Protein AF-A0A1L3ZLJ5-F1 (afdb_monomer)

pLDDT: mean 77.09, std 16.92, range [41.12, 93.94]

Mean predicted aligned error: 11.61 Å

InterPro domains:
  IPR000792 Transcription regulator LuxR, C-terminal [PF00196] (18-72)
  IPR000792 Transcription regulator LuxR, C-terminal [PR00038] (19-33)
  IPR000792 Transcription regulator LuxR, C-terminal [PR00038] (33-49)
  IPR000792 Transcription regulator LuxR, C-terminal [PR00038] (49-61)
  IPR000792 Transcription regulator LuxR, C-terminal [PS50043] (12-77)
  IPR000792 Transcription regulator LuxR, C-terminal [SM00421] (16-73)
  IPR000792 Transcription regulator LuxR, C-terminal [cd06170] (19-75)
  IPR016032 Signal transduction response regulator, C-terminal effector [SSF46894] (9-79)
  IPR036388 Winged helix-like DNA-binding domain superfamily [G3DSA:1.10.10.10] (15-79)

Nearest PDB structures (foldseek):
  1fse-assembly2_C  TM=9.816E-01  e=1.497E-04  Bacillus subtilis
  6jqs-assembly1_A  TM=9.651E-01  e=2.989E-04  Paenisporosarcina sp. TG-14
  1fse-assembly1_A  TM=9.833E-01  e=5.020E-04  Bacillus subtilis
  3qp6-assembly1_A-2  TM=8.685E-01  e=1.002E-03  Chromobacterium violaceum
  7dwm-assembly1_B  TM=8.745E-01  e=3.993E-03  Hapunavirus VP882

Foldseek 3Di:
DPPDPPPDPPVPQPVPGLADPLLLQLLQVVLVVDDLVRSCVVVVHDSVVSVVSLVVLCVSLVHPDSVRSSVSCCVVVVHDDDCVSVVVVVVVVVPPVVVDPDDD

Structure (mmCIF, N/CA/C/O backbone):
data_AF-A0A1L3ZLJ5-F1
#
_entry.id   AF-A0A1L3ZLJ5-F1
#
loop_
_atom_site.group_PDB
_atom_site.id
_atom_site.type_symbol
_atom_site.label_atom_id
_atom_site.label_alt_id
_atom_site.label_comp_id
_atom_site.label_asym_id
_atom_site.label_entity_id
_atom_site.label_seq_id
_atom_site.pdbx_PDB_ins_code
_atom_site.Cartn_x
_atom_site.Cartn_y
_atom_site.Cartn_z
_atom_site.occupancy
_atom_site.B_iso_or_equiv
_atom_site.auth_seq_id
_atom_site.auth_comp_id
_atom_site.auth_asym_id
_atom_site.auth_atom_id
_atom_site.pdbx_PDB_model_num
ATOM 1 N N . MET A 1 1 ? 19.968 15.725 -12.265 1.00 41.12 1 MET A N 1
ATOM 2 C CA . MET A 1 1 ? 18.785 16.589 -12.469 1.00 41.12 1 MET A CA 1
ATOM 3 C C . MET A 1 1 ? 17.714 16.133 -11.490 1.00 41.12 1 MET A C 1
ATOM 5 O O . MET A 1 1 ? 16.733 15.518 -11.890 1.00 41.12 1 MET A O 1
ATOM 9 N N . ASP A 1 2 ? 17.942 16.356 -10.198 1.00 45.66 2 ASP A N 1
ATOM 10 C CA . ASP A 1 2 ? 16.964 16.040 -9.157 1.00 45.66 2 ASP A CA 1
ATOM 11 C C . ASP A 1 2 ? 15.963 17.195 -9.109 1.00 45.66 2 ASP A C 1
ATOM 13 O O . ASP A 1 2 ? 16.237 18.261 -8.563 1.00 45.66 2 ASP A O 1
ATOM 17 N N . GLY A 1 3 ? 14.851 17.019 -9.828 1.00 45.16 3 GLY A N 1
ATOM 18 C CA . GLY A 1 3 ? 13.762 17.990 -9.903 1.00 45.16 3 GLY A CA 1
ATOM 19 C C . GLY A 1 3 ? 13.122 18.257 -8.534 1.00 45.16 3 GLY A C 1
ATOM 20 O O . GLY A 1 3 ? 13.356 17.509 -7.582 1.00 45.16 3 GLY A O 1
ATOM 21 N N . PRO A 1 4 ? 12.308 19.321 -8.421 1.00 44.81 4 PRO A N 1
ATOM 22 C CA . PRO A 1 4 ? 11.790 19.801 -7.146 1.00 44.81 4 PRO A CA 1
ATOM 23 C C . PRO A 1 4 ? 11.054 18.673 -6.418 1.00 44.81 4 PRO A C 1
ATOM 25 O O . PRO A 1 4 ? 10.129 18.067 -6.961 1.00 44.81 4 PRO A O 1
ATOM 28 N N . GLN A 1 5 ? 11.473 18.385 -5.184 1.00 56.53 5 GLN A N 1
ATOM 29 C CA . GLN A 1 5 ? 10.741 17.525 -4.259 1.00 56.53 5 GLN A CA 1
ATOM 30 C C . GLN A 1 5 ? 9.426 18.237 -3.927 1.00 56.53 5 GLN A C 1
ATOM 32 O O . GLN A 1 5 ? 9.342 19.004 -2.972 1.00 56.53 5 GLN A O 1
ATOM 37 N N . PHE A 1 6 ? 8.410 18.050 -4.773 1.00 47.56 6 PHE A N 1
ATOM 38 C CA . PHE A 1 6 ? 7.076 18.576 -4.526 1.00 47.56 6 PHE A CA 1
ATOM 39 C C . PHE A 1 6 ? 6.634 18.101 -3.143 1.00 47.56 6 PHE A C 1
ATOM 41 O O . PHE A 1 6 ? 6.723 16.890 -2.903 1.00 47.56 6 PHE A O 1
ATOM 48 N N . PRO A 1 7 ? 6.155 18.999 -2.261 1.00 49.72 7 PRO A N 1
ATOM 49 C CA . PRO A 1 7 ? 5.608 18.623 -0.969 1.00 49.72 7 PRO A CA 1
ATOM 50 C C . PRO A 1 7 ? 4.385 17.750 -1.238 1.00 49.72 7 PRO A C 1
ATOM 52 O O . PRO A 1 7 ? 3.272 18.218 -1.469 1.00 49.72 7 PRO A O 1
ATOM 55 N N . HIS A 1 8 ? 4.632 16.447 -1.31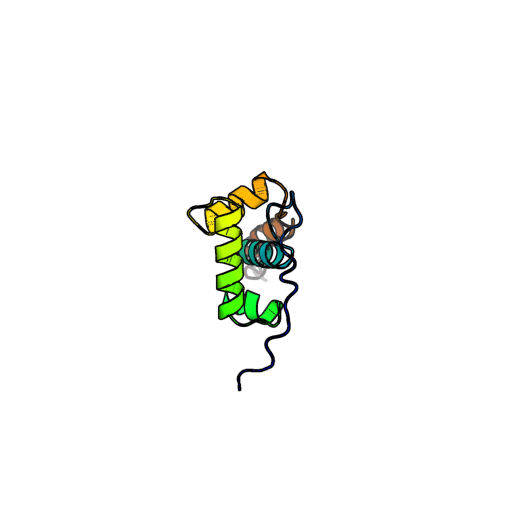8 1.00 57.59 8 HIS A N 1
ATOM 56 C CA . HIS A 1 8 ? 3.595 15.447 -1.353 1.00 57.59 8 HIS A CA 1
ATOM 57 C C . HIS A 1 8 ? 2.830 15.612 -0.070 1.00 57.59 8 HIS A C 1
ATOM 59 O O . HIS A 1 8 ? 3.442 15.832 0.965 1.00 57.59 8 HIS A O 1
ATOM 65 N N . ASP A 1 9 ? 1.509 15.569 -0.173 1.00 55.56 9 ASP A N 1
ATOM 66 C CA . ASP A 1 9 ? 0.578 15.723 0.934 1.00 55.56 9 ASP A CA 1
ATOM 67 C C . ASP A 1 9 ? 0.868 14.664 2.018 1.00 55.56 9 ASP A C 1
ATOM 69 O O . ASP A 1 9 ? 0.235 13.613 2.089 1.00 55.56 9 ASP A O 1
ATOM 73 N N . GLU A 1 10 ? 1.903 14.922 2.818 1.00 60.09 10 GLU A N 1
ATOM 74 C CA . GLU A 1 10 ? 2.380 14.161 3.966 1.00 60.09 10 GLU A CA 1
ATOM 75 C C . GLU A 1 10 ? 1.512 14.462 5.174 1.00 60.09 10 GLU A C 1
ATOM 77 O O . GLU A 1 10 ? 1.901 14.093 6.281 1.00 60.09 10 GLU A O 1
ATOM 82 N N . ARG A 1 11 ? 0.350 15.113 4.973 1.00 61.50 11 ARG A N 1
ATOM 83 C CA . ARG A 1 11 ? -0.661 15.267 6.007 1.00 61.50 11 ARG A CA 1
ATOM 84 C C . ARG A 1 11 ? -0.756 13.926 6.721 1.00 61.50 11 ARG A C 1
ATOM 86 O O . ARG A 1 11 ? -1.143 12.931 6.085 1.00 61.50 11 ARG A O 1
ATOM 93 N N . PRO A 1 12 ? -0.292 13.875 7.985 1.00 60.72 12 PRO A N 1
ATOM 94 C CA . PRO A 1 12 ? -0.347 12.658 8.755 1.00 60.72 12 PRO A CA 1
ATOM 95 C C . PRO A 1 12 ? -1.782 12.171 8.678 1.00 60.72 12 PRO A C 1
ATOM 97 O O . PRO A 1 12 ? -2.705 12.988 8.621 1.00 60.72 12 PRO A O 1
ATOM 100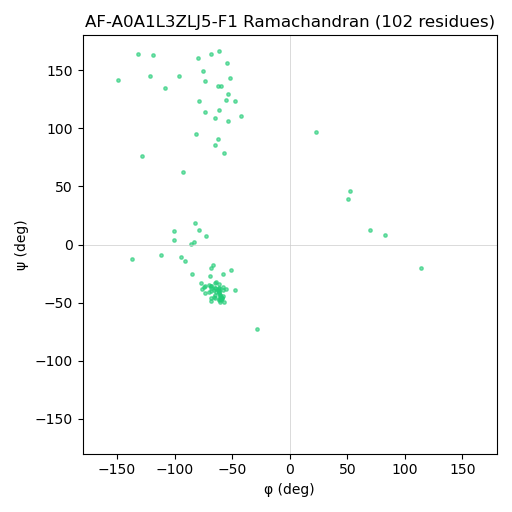 N N . ALA A 1 13 ? -1.965 10.855 8.609 1.00 63.72 13 ALA A N 1
ATOM 101 C CA . ALA A 1 13 ? -3.299 10.303 8.774 1.00 63.72 13 ALA A CA 1
ATOM 102 C C . ALA A 1 13 ? -3.910 10.979 10.014 1.00 63.72 13 ALA A C 1
ATOM 104 O O . ALA A 1 13 ? -3.237 11.015 11.049 1.00 63.72 13 ALA A O 1
ATOM 105 N N . ALA A 1 14 ? -5.075 11.617 9.859 1.00 59.81 14 ALA A N 1
ATOM 106 C CA . ALA A 1 14 ? -5.711 12.350 10.953 1.00 59.81 14 ALA A CA 1
ATOM 107 C C . ALA A 1 14 ? -5.883 11.414 12.157 1.00 59.81 14 ALA A C 1
ATOM 109 O O . ALA A 1 14 ? -5.929 10.200 11.958 1.00 59.81 14 ALA A O 1
ATOM 110 N N . ASP A 1 15 ? -5.974 11.934 13.381 1.00 48.88 15 ASP A N 1
ATOM 111 C CA . ASP A 1 15 ? -6.138 11.091 14.572 1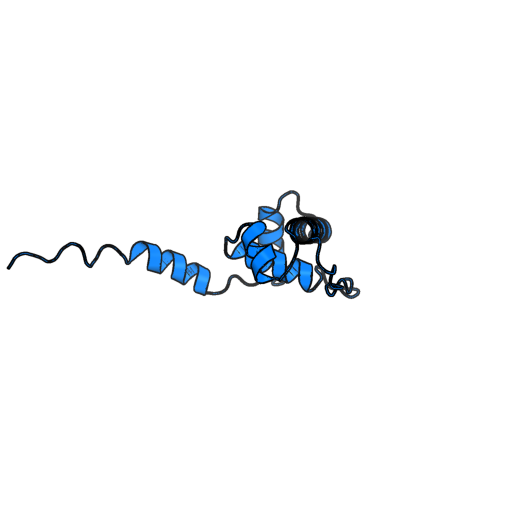.00 48.88 15 ASP A CA 1
ATOM 112 C C . ASP A 1 15 ? -7.346 10.149 14.392 1.00 48.88 15 ASP A C 1
ATOM 114 O O . ASP A 1 15 ? -8.498 10.579 14.364 1.00 48.88 15 ASP A O 1
ATOM 118 N N . GLY A 1 16 ? -7.062 8.859 14.166 1.00 58.22 16 GLY A N 1
ATOM 119 C CA . GLY A 1 16 ? -8.043 7.817 13.828 1.00 58.22 16 GLY A CA 1
ATOM 120 C C . GLY A 1 16 ? -7.926 7.197 12.422 1.00 58.22 16 GLY A C 1
ATOM 121 O O . GLY A 1 16 ? -8.388 6.074 12.217 1.00 58.22 16 GLY A O 1
ATOM 122 N N . GLU A 1 17 ? -7.272 7.841 11.451 1.00 65.25 17 GLU A N 1
ATOM 123 C CA . GLU A 1 17 ? -6.969 7.223 10.155 1.00 65.25 17 GLU A CA 1
ATOM 124 C C . GLU A 1 17 ? -5.760 6.277 10.270 1.00 65.25 17 GLU A C 1
ATOM 126 O O . GLU A 1 17 ? -4.648 6.667 10.620 1.00 65.25 17 GLU A O 1
ATOM 131 N N . GLN A 1 18 ? -5.947 5.013 9.884 1.00 79.19 18 GLN A N 1
ATOM 132 C CA . GLN A 1 18 ? -4.867 4.017 9.884 1.00 79.19 18 GLN A CA 1
ATOM 133 C C . GLN A 1 18 ? -3.782 4.301 8.824 1.00 79.19 18 GLN A C 1
ATOM 135 O O . GLN A 1 18 ? -2.674 3.791 8.942 1.00 79.19 18 GLN A O 1
ATOM 140 N N . LEU A 1 19 ? -4.070 5.095 7.782 1.00 85.12 19 LEU A N 1
ATOM 141 C CA . LEU A 1 19 ? -3.149 5.412 6.680 1.00 85.12 19 LEU A CA 1
ATOM 142 C C . LEU A 1 19 ? -3.396 6.810 6.112 1.00 85.12 19 LEU A C 1
ATOM 144 O O . LEU A 1 19 ? -4.552 7.184 5.894 1.00 85.12 19 LEU A O 1
ATOM 148 N N . SER A 1 20 ? -2.321 7.516 5.750 1.00 88.62 20 SER A N 1
ATOM 149 C CA . SER A 1 20 ? -2.396 8.779 5.010 1.00 88.62 20 SER A CA 1
ATOM 150 C C . SER A 1 20 ? -2.897 8.564 3.580 1.00 88.62 20 SER A C 1
ATOM 152 O O . SER A 1 20 ? -2.865 7.456 3.031 1.00 88.62 20 SER A O 1
ATOM 154 N N . ARG A 1 21 ? -3.324 9.647 2.919 1.00 86.75 21 ARG A N 1
ATOM 155 C CA . ARG A 1 21 ? -3.789 9.593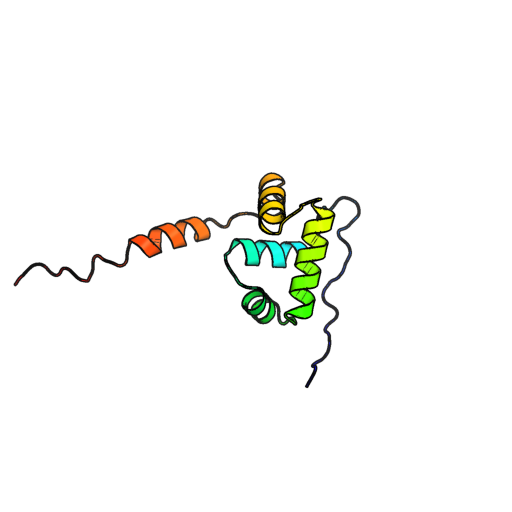 1.522 1.00 86.75 21 ARG A CA 1
ATOM 156 C C . ARG A 1 21 ? -2.724 9.039 0.570 1.00 86.75 21 ARG A C 1
ATOM 158 O O . ARG A 1 21 ? -3.062 8.272 -0.331 1.00 86.75 21 ARG A O 1
ATOM 165 N N . GLN A 1 22 ? -1.455 9.404 0.765 1.00 89.56 22 GLN A N 1
ATOM 166 C CA . GLN A 1 22 ? -0.352 8.945 -0.088 1.00 89.56 22 GLN A CA 1
ATOM 167 C C . GLN A 1 22 ? 0.009 7.484 0.173 1.00 89.56 22 GLN A C 1
ATOM 169 O O . GLN A 1 22 ? 0.191 6.711 -0.767 1.00 89.56 22 GLN A O 1
ATOM 174 N N . GLU A 1 23 ? 0.038 7.079 1.442 1.00 91.56 23 GLU A N 1
ATOM 175 C CA . GLU A 1 23 ? 0.255 5.688 1.845 1.00 91.56 23 GLU A CA 1
ATOM 176 C C . GLU A 1 23 ? -0.823 4.769 1.251 1.00 91.56 23 GLU A C 1
ATOM 178 O O . GLU A 1 23 ? -0.509 3.744 0.642 1.00 91.56 23 GLU A O 1
ATOM 183 N N . ARG A 1 24 ? -2.091 5.188 1.344 1.00 91.38 24 ARG A N 1
ATOM 184 C CA . ARG A 1 24 ? -3.249 4.493 0.772 1.00 91.38 24 ARG A CA 1
ATOM 185 C C . ARG A 1 24 ? -3.158 4.373 -0.748 1.00 91.38 24 ARG A C 1
ATOM 187 O O . ARG A 1 24 ? -3.330 3.278 -1.277 1.00 91.38 24 ARG A O 1
ATOM 194 N N . LYS A 1 25 ? -2.833 5.465 -1.452 1.00 91.00 25 LYS A N 1
ATOM 195 C CA . LYS A 1 25 ? -2.633 5.453 -2.913 1.00 91.00 25 LYS A CA 1
ATOM 196 C C . LYS A 1 25 ? -1.520 4.494 -3.328 1.00 91.00 25 LYS A C 1
ATOM 198 O O . LYS A 1 25 ? -1.714 3.715 -4.258 1.00 91.00 25 LYS A O 1
ATOM 203 N N . CYS A 1 26 ? -0.378 4.520 -2.639 1.00 93.25 26 CYS A N 1
ATOM 204 C CA . CYS A 1 26 ? 0.735 3.618 -2.932 1.00 93.25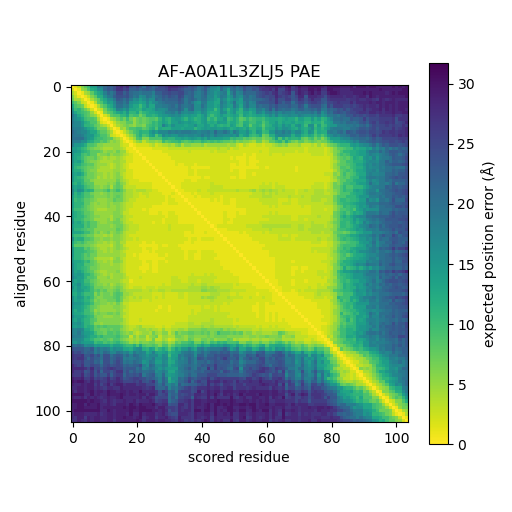 26 CYS A CA 1
ATOM 205 C C . CYS A 1 26 ? 0.328 2.150 -2.740 1.00 93.25 26 CYS A C 1
ATOM 207 O O . CYS A 1 26 ? 0.569 1.334 -3.626 1.00 93.25 26 CYS A O 1
ATOM 209 N N . LEU A 1 27 ? -0.341 1.821 -1.628 1.00 92.19 27 LEU A N 1
ATOM 210 C CA . LEU A 1 27 ? -0.851 0.470 -1.365 1.00 92.19 27 LEU A CA 1
ATOM 211 C C . LEU A 1 27 ? -1.885 0.013 -2.399 1.00 92.19 27 LEU A C 1
ATOM 213 O O . LEU A 1 27 ? -1.856 -1.140 -2.815 1.00 92.19 27 LEU A O 1
ATOM 217 N N . GLN A 1 28 ? -2.774 0.903 -2.840 1.00 91.56 28 GLN A N 1
ATOM 218 C CA . GLN A 1 28 ? -3.790 0.577 -3.838 1.00 91.56 28 GLN A CA 1
ATOM 219 C C . GLN A 1 28 ? -3.180 0.303 -5.218 1.00 91.56 28 GLN A C 1
ATOM 221 O O . GLN A 1 28 ? -3.589 -0.628 -5.905 1.00 91.56 28 GLN A O 1
ATOM 226 N N . LEU A 1 29 ? -2.173 1.077 -5.629 1.00 91.31 29 LEU A N 1
ATOM 227 C CA . LEU A 1 29 ? -1.455 0.807 -6.875 1.00 91.31 29 LEU A CA 1
ATOM 228 C C . LEU A 1 29 ? -0.623 -0.477 -6.783 1.00 91.31 29 LEU A C 1
ATOM 230 O O . LEU A 1 29 ? -0.564 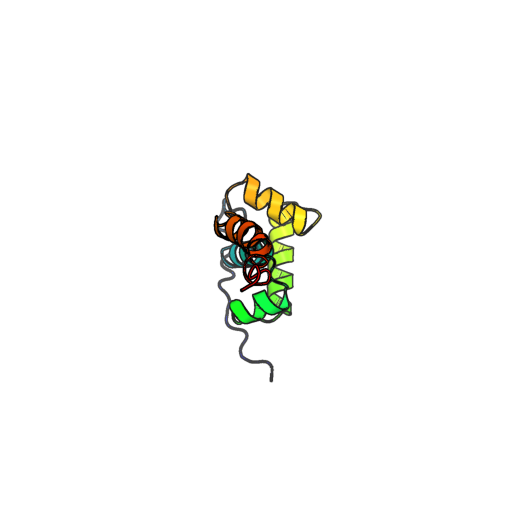-1.228 -7.752 1.00 91.31 29 LEU A O 1
ATOM 234 N N . TYR A 1 30 ? -0.043 -0.758 -5.617 1.00 92.25 30 TYR A N 1
ATOM 235 C CA . TYR A 1 30 ? 0.664 -2.011 -5.367 1.00 92.25 30 TYR A CA 1
ATOM 236 C C . TYR A 1 30 ? -0.278 -3.226 -5.425 1.00 92.25 30 TYR A C 1
ATOM 238 O O . TYR A 1 30 ? 0.062 -4.233 -6.039 1.00 92.25 30 TYR A O 1
ATOM 246 N N . LEU A 1 31 ? -1.494 -3.114 -4.872 1.00 89.88 31 LEU A N 1
ATOM 247 C CA . LEU A 1 31 ? -2.554 -4.122 -5.015 1.00 89.88 31 LEU A CA 1
ATOM 248 C C . LEU A 1 31 ? -2.911 -4.382 -6.488 1.00 89.88 31 LEU A C 1
ATOM 250 O O . LEU A 1 31 ? -3.151 -5.523 -6.862 1.00 89.88 31 LEU A O 1
ATOM 254 N N . ASN A 1 32 ? -2.889 -3.348 -7.331 1.00 87.56 32 ASN A N 1
ATOM 255 C CA . ASN A 1 32 ? -3.123 -3.480 -8.773 1.00 87.56 32 ASN A CA 1
ATOM 256 C C . ASN A 1 32 ? -1.948 -4.134 -9.533 1.00 87.56 32 ASN A C 1
ATOM 258 O O . ASN A 1 32 ? -1.956 -4.151 -10.761 1.00 87.56 32 ASN A O 1
ATOM 262 N N . GLY A 1 33 ? -0.925 -4.636 -8.834 1.00 88.75 33 GLY A N 1
ATOM 263 C CA . GLY A 1 33 ? 0.216 -5.332 -9.430 1.00 88.75 33 GLY A CA 1
ATOM 264 C C . GLY A 1 33 ? 1.317 -4.415 -9.970 1.00 88.75 33 GLY A C 1
ATOM 265 O O . GLY A 1 33 ? 2.252 -4.902 -10.604 1.00 88.75 33 GLY A O 1
ATOM 266 N N . LEU A 1 34 ? 1.247 -3.100 -9.727 1.00 92.00 34 LEU A N 1
ATOM 267 C CA . LEU A 1 34 ? 2.286 -2.175 -10.182 1.00 92.00 34 LEU A CA 1
ATOM 268 C C . LEU A 1 34 ? 3.558 -2.319 -9.338 1.00 92.00 34 LEU A C 1
ATOM 270 O O . LEU A 1 34 ? 3.510 -2.427 -8.110 1.00 92.00 34 LEU A O 1
ATOM 274 N N . LYS A 1 35 ? 4.717 -2.241 -10.000 1.00 92.50 35 LYS A N 1
ATOM 275 C CA . LYS A 1 35 ? 6.024 -2.209 -9.330 1.00 92.50 35 LYS A CA 1
ATOM 276 C C . LYS A 1 35 ? 6.322 -0.803 -8.810 1.00 92.50 35 LYS A C 1
ATOM 278 O O . LYS A 1 35 ? 5.792 0.181 -9.323 1.00 92.50 35 LYS A O 1
ATOM 283 N N . ASP A 1 36 ? 7.244 -0.688 -7.849 1.00 92.75 36 ASP A N 1
ATOM 284 C CA . ASP A 1 36 ? 7.655 0.593 -7.244 1.00 92.75 36 ASP A CA 1
ATOM 285 C C . ASP A 1 36 ? 7.950 1.685 -8.300 1.00 92.75 36 ASP A C 1
ATOM 287 O O . ASP A 1 36 ? 7.569 2.840 -8.123 1.00 92.75 36 ASP A O 1
ATOM 291 N N . ALA A 1 37 ? 8.587 1.317 -9.420 1.00 92.31 37 ALA A N 1
ATOM 292 C CA . ALA A 1 37 ? 8.908 2.230 -10.518 1.00 92.31 37 ALA A CA 1
ATOM 293 C C . ALA A 1 37 ? 7.674 2.730 -11.285 1.00 92.31 37 ALA A C 1
ATOM 295 O O . ALA A 1 37 ? 7.646 3.878 -11.720 1.00 92.31 37 ALA A O 1
ATOM 296 N N . ASP A 1 38 ? 6.654 1.892 -11.457 1.00 93.94 38 ASP A N 1
ATOM 297 C CA . ASP A 1 38 ? 5.423 2.254 -12.166 1.00 93.94 38 ASP A CA 1
ATOM 298 C C . ASP A 1 38 ? 4.540 3.137 -11.283 1.00 93.94 38 ASP A C 1
ATOM 300 O O . ASP A 1 38 ? 3.973 4.123 -11.750 1.00 93.94 38 ASP A O 1
ATOM 304 N N . ILE A 1 39 ? 4.500 2.832 -9.982 1.00 92.19 39 ILE A N 1
ATOM 305 C CA . ILE A 1 39 ? 3.859 3.666 -8.959 1.00 92.19 39 ILE A CA 1
ATOM 306 C C . ILE A 1 39 ? 4.516 5.049 -8.923 1.00 92.19 39 ILE A C 1
ATOM 308 O O . ILE A 1 39 ? 3.814 6.057 -8.945 1.00 92.19 39 ILE A O 1
ATOM 312 N N . ALA A 1 40 ? 5.852 5.095 -8.919 1.00 90.50 40 ALA A N 1
ATOM 313 C CA . ALA A 1 40 ? 6.625 6.333 -8.930 1.00 90.50 40 ALA A CA 1
ATOM 314 C C . ALA A 1 40 ? 6.270 7.205 -10.140 1.00 90.50 40 ALA A C 1
ATOM 316 O O . ALA A 1 40 ? 5.898 8.363 -9.970 1.00 90.50 40 ALA A O 1
ATOM 317 N N . ARG A 1 41 ? 6.265 6.628 -11.350 1.00 92.00 41 ARG A N 1
ATOM 318 C CA . ARG A 1 41 ? 5.848 7.351 -12.563 1.00 92.00 41 ARG A CA 1
ATOM 319 C C . ARG A 1 41 ? 4.399 7.832 -12.482 1.00 92.00 41 ARG A C 1
ATOM 321 O O . ARG A 1 41 ? 4.122 8.974 -12.821 1.00 92.00 41 ARG A O 1
ATOM 328 N N . LYS A 1 42 ? 3.479 6.991 -12.001 1.00 90.62 42 LYS A N 1
ATOM 329 C CA . LYS A 1 42 ? 2.041 7.307 -11.945 1.00 90.62 42 LYS A CA 1
ATOM 330 C C . LYS A 1 42 ? 1.688 8.391 -10.927 1.00 90.62 42 LYS A C 1
ATOM 332 O O . LYS A 1 42 ? 0.675 9.065 -11.092 1.00 90.62 42 LYS A O 1
ATOM 337 N N . LEU A 1 43 ? 2.488 8.531 -9.874 1.00 88.12 43 LEU A N 1
ATOM 338 C CA . LEU A 1 43 ? 2.313 9.546 -8.835 1.00 88.12 43 LEU A CA 1
ATOM 339 C C . LEU A 1 43 ? 3.248 10.752 -9.009 1.00 88.12 43 LEU A C 1
ATOM 341 O O . LEU A 1 43 ? 3.234 11.632 -8.157 1.00 88.12 43 LEU A O 1
ATOM 345 N N . SER A 1 44 ? 4.047 10.804 -10.082 1.00 89.56 44 SER A N 1
ATOM 346 C CA . SER A 1 44 ? 5.087 11.824 -10.281 1.00 89.56 44 SER A CA 1
ATOM 347 C C . SER A 1 44 ? 6.040 11.936 -9.079 1.00 89.56 44 SER A C 1
ATOM 349 O O . SER A 1 44 ? 6.355 13.024 -8.599 1.00 89.56 44 SER A O 1
ATOM 351 N N . LEU A 1 45 ? 6.484 10.778 -8.586 1.00 88.12 45 LEU A N 1
ATOM 352 C CA . LEU A 1 45 ? 7.345 10.596 -7.421 1.00 88.12 45 LEU A CA 1
ATOM 353 C C . LEU A 1 45 ? 8.672 9.934 -7.771 1.00 88.12 45 LEU A C 1
ATOM 355 O O . LEU A 1 45 ? 8.804 9.251 -8.783 1.00 88.12 45 LEU A O 1
ATOM 359 N N . SER A 1 46 ? 9.637 10.040 -6.856 1.00 90.62 46 SER A N 1
ATOM 360 C CA . SER A 1 46 ? 10.811 9.169 -6.879 1.00 90.62 46 SER A CA 1
ATOM 361 C C . SER A 1 46 ? 10.461 7.758 -6.376 1.00 90.62 46 SER A C 1
ATOM 363 O O . SER A 1 46 ? 9.624 7.587 -5.484 1.00 90.62 46 SER A O 1
ATOM 365 N N . ILE A 1 47 ? 11.155 6.734 -6.889 1.00 93.19 47 ILE A N 1
ATOM 366 C CA . ILE A 1 47 ? 11.083 5.349 -6.369 1.00 93.19 47 ILE A CA 1
ATOM 367 C C . ILE A 1 47 ? 11.418 5.328 -4.868 1.00 93.19 47 ILE A C 1
ATOM 369 O O . ILE A 1 47 ? 10.767 4.630 -4.088 1.00 93.19 47 ILE A O 1
ATOM 373 N N . HIS A 1 48 ? 12.397 6.164 -4.499 1.00 91.69 48 HIS A N 1
ATOM 374 C CA . HIS A 1 48 ? 12.688 6.676 -3.161 1.00 91.69 48 HIS A CA 1
ATOM 375 C C . HIS A 1 48 ? 11.448 6.772 -2.265 1.00 91.69 48 HIS A C 1
ATOM 377 O O . HIS A 1 48 ? 11.189 5.998 -1.338 1.00 91.69 48 HIS A O 1
ATOM 383 N N . THR A 1 49 ? 10.659 7.773 -2.625 1.00 90.69 49 THR A N 1
ATOM 384 C CA . THR A 1 49 ? 9.497 8.252 -1.894 1.00 90.69 49 THR A CA 1
ATOM 385 C C . THR A 1 49 ? 8.386 7.206 -1.844 1.00 90.69 49 THR A C 1
ATOM 387 O O . THR A 1 49 ? 7.793 7.017 -0.784 1.00 90.69 49 THR A O 1
ATOM 390 N N . VAL A 1 50 ? 8.123 6.450 -2.922 1.00 93.25 50 VAL A N 1
ATOM 391 C CA . VAL A 1 50 ? 7.070 5.412 -2.853 1.00 93.25 50 VAL A CA 1
ATOM 392 C C . VAL A 1 50 ? 7.468 4.256 -1.939 1.00 93.25 50 VAL A C 1
ATOM 394 O O . VAL A 1 50 ? 6.630 3.772 -1.180 1.00 93.25 50 VAL A O 1
ATOM 397 N N . ARG A 1 51 ? 8.743 3.841 -1.931 1.00 93.75 51 ARG A N 1
ATOM 398 C CA . ARG A 1 51 ? 9.230 2.821 -0.983 1.00 93.75 51 ARG A CA 1
ATOM 399 C C . ARG A 1 51 ? 9.073 3.283 0.460 1.00 93.75 51 ARG A C 1
ATOM 401 O O . ARG A 1 51 ? 8.659 2.494 1.313 1.00 93.75 51 ARG A O 1
ATOM 408 N N . MET A 1 52 ? 9.365 4.555 0.721 1.00 93.56 52 MET A N 1
ATOM 409 C CA . MET A 1 52 ? 9.145 5.171 2.025 1.00 93.56 52 MET A CA 1
ATOM 410 C C . MET A 1 52 ? 7.658 5.139 2.410 1.00 93.56 52 MET A C 1
ATOM 412 O O . MET A 1 52 ? 7.332 4.654 3.493 1.00 93.56 52 MET A O 1
ATOM 416 N N . HIS A 1 53 ? 6.747 5.570 1.529 1.00 92.50 53 HIS A N 1
ATOM 417 C CA . HIS A 1 53 ? 5.302 5.520 1.788 1.00 92.50 53 HIS A CA 1
ATOM 418 C C . HIS A 1 53 ? 4.798 4.096 2.044 1.00 92.50 53 HIS A C 1
ATOM 420 O O . HIS A 1 53 ? 4.085 3.876 3.018 1.00 92.50 53 HIS A O 1
ATOM 426 N N . LEU A 1 54 ? 5.207 3.108 1.242 1.00 92.75 54 LEU A N 1
ATOM 427 C CA . LEU A 1 54 ? 4.839 1.702 1.457 1.00 92.75 54 LEU A CA 1
ATOM 428 C C . LEU A 1 54 ? 5.357 1.167 2.801 1.00 92.75 54 LEU A C 1
ATOM 430 O O . LEU A 1 54 ? 4.668 0.400 3.473 1.00 92.75 54 LEU A O 1
ATOM 434 N N . THR A 1 55 ? 6.554 1.586 3.215 1.00 93.44 55 THR A N 1
ATOM 435 C CA . THR A 1 55 ? 7.137 1.197 4.507 1.00 93.44 55 THR A CA 1
ATOM 436 C C . THR A 1 55 ? 6.374 1.814 5.676 1.00 93.44 55 THR A C 1
ATOM 438 O O . THR A 1 55 ? 6.032 1.097 6.617 1.00 93.44 55 THR A O 1
ATOM 441 N N . ARG A 1 56 ? 6.051 3.113 5.607 1.00 92.00 56 ARG A N 1
ATOM 442 C CA . ARG A 1 56 ? 5.226 3.792 6.620 1.00 92.00 56 ARG A CA 1
ATOM 443 C C . ARG A 1 56 ? 3.836 3.164 6.712 1.00 92.00 56 ARG A C 1
ATOM 445 O O . ARG A 1 56 ? 3.377 2.860 7.808 1.00 92.00 56 ARG A O 1
ATOM 452 N N . ALA A 1 57 ? 3.220 2.870 5.568 1.00 91.69 57 ALA A N 1
ATOM 453 C CA . ALA A 1 57 ? 1.924 2.210 5.508 1.00 91.69 57 ALA A CA 1
ATOM 454 C C . ALA A 1 57 ? 1.943 0.829 6.179 1.00 91.69 57 ALA A C 1
ATOM 456 O O . ALA A 1 57 ? 1.088 0.512 7.002 1.00 91.69 57 ALA A O 1
ATOM 457 N N . ARG A 1 58 ? 2.969 0.022 5.878 1.00 93.62 58 ARG A N 1
ATOM 458 C CA . ARG A 1 58 ? 3.192 -1.278 6.519 1.00 93.62 58 ARG A CA 1
ATOM 459 C C . ARG A 1 58 ? 3.323 -1.143 8.038 1.00 93.62 58 ARG A C 1
ATOM 461 O O . ARG A 1 58 ? 2.729 -1.936 8.763 1.00 93.62 58 ARG A O 1
ATOM 468 N N . HIS A 1 59 ? 4.077 -0.149 8.506 1.00 91.81 59 HIS A N 1
ATOM 469 C CA . HIS A 1 59 ? 4.275 0.098 9.931 1.00 91.81 59 HIS A CA 1
ATOM 470 C C . HIS A 1 59 ? 2.970 0.494 10.634 1.00 91.81 59 HIS A C 1
ATOM 472 O O . HIS A 1 59 ? 2.639 -0.085 11.663 1.00 91.81 59 HIS A O 1
ATOM 478 N N . ARG A 1 60 ? 2.188 1.416 10.056 1.00 90.06 60 ARG A N 1
ATOM 479 C CA . ARG A 1 60 ? 0.890 1.840 10.613 1.00 90.06 60 ARG A CA 1
ATOM 480 C C . ARG A 1 60 ? -0.151 0.717 10.641 1.00 90.06 60 ARG A C 1
ATOM 482 O O . ARG A 1 60 ? -0.964 0.655 11.551 1.00 90.06 60 ARG A O 1
ATOM 489 N N . LEU A 1 61 ? -0.104 -0.198 9.674 1.00 90.50 61 LEU A N 1
ATOM 490 C CA . LEU A 1 61 ? -0.949 -1.399 9.649 1.00 90.50 61 LEU A CA 1
ATOM 491 C C . LEU A 1 61 ? -0.394 -2.550 10.504 1.00 90.50 61 LEU A C 1
ATOM 493 O O . LEU A 1 61 ? -0.957 -3.648 10.491 1.00 90.50 61 LEU A O 1
ATOM 497 N N . HIS A 1 62 ? 0.727 -2.343 11.202 1.00 91.88 62 HIS A N 1
ATOM 498 C CA . HIS A 1 62 ? 1.421 -3.370 11.982 1.00 91.88 62 HIS A CA 1
ATOM 499 C C . HIS A 1 62 ? 1.678 -4.657 11.181 1.00 91.88 62 HIS A C 1
ATOM 501 O O . HIS A 1 62 ? 1.480 -5.764 11.677 1.00 91.88 62 HIS A O 1
ATOM 507 N N . ALA A 1 63 ? 2.032 -4.536 9.902 1.00 93.50 63 ALA A N 1
ATOM 508 C CA . ALA A 1 63 ? 2.257 -5.668 9.008 1.00 93.50 63 ALA A CA 1
ATOM 509 C C . ALA A 1 63 ? 3.747 -6.033 8.922 1.00 93.50 63 ALA A C 1
ATOM 511 O O . ALA A 1 63 ? 4.618 -5.164 8.917 1.00 93.50 63 ALA A O 1
ATOM 512 N N . GLN A 1 64 ? 4.069 -7.316 8.790 1.00 91.50 64 GLN A N 1
ATOM 513 C CA . GLN A 1 64 ? 5.440 -7.804 8.621 1.00 91.50 64 GLN A CA 1
ATOM 514 C C . GLN A 1 64 ? 5.890 -7.772 7.157 1.00 91.50 64 GLN A C 1
ATOM 516 O O . GLN A 1 64 ? 7.071 -7.592 6.873 1.00 91.50 64 GLN A O 1
ATOM 521 N N . SER A 1 65 ? 4.953 -7.844 6.207 1.00 92.50 65 SER A N 1
ATOM 522 C CA . SER A 1 65 ? 5.251 -7.788 4.772 1.00 92.50 65 SER A CA 1
ATOM 523 C C . SER A 1 65 ? 4.350 -6.812 4.014 1.00 92.50 65 SER A C 1
ATOM 525 O O . SER A 1 65 ? 3.303 -6.386 4.503 1.00 92.50 65 SER A O 1
ATOM 527 N N . ARG A 1 66 ? 4.752 -6.452 2.787 1.00 88.56 66 ARG A N 1
ATOM 528 C CA . ARG A 1 66 ? 3.929 -5.624 1.885 1.00 88.56 66 ARG A CA 1
ATOM 529 C C . ARG A 1 66 ? 2.615 -6.324 1.527 1.00 88.56 66 ARG A C 1
ATOM 531 O O . ARG A 1 66 ? 1.572 -5.684 1.498 1.00 88.56 66 ARG A O 1
ATOM 538 N N . VAL A 1 67 ? 2.667 -7.640 1.317 1.00 89.75 67 VAL A N 1
ATOM 539 C CA . VAL A 1 67 ? 1.486 -8.471 1.041 1.00 89.75 67 VAL A CA 1
ATOM 540 C C . VAL A 1 67 ? 0.547 -8.489 2.247 1.00 89.75 67 VAL A C 1
ATOM 542 O O . VAL A 1 67 ? -0.655 -8.292 2.098 1.00 89.75 67 VAL A O 1
ATOM 545 N N . GLU A 1 68 ? 1.086 -8.640 3.458 1.00 90.81 68 GLU A N 1
ATOM 546 C CA . GLU A 1 68 ? 0.282 -8.583 4.680 1.00 90.81 68 GLU A CA 1
ATOM 547 C C . GLU A 1 68 ? -0.333 -7.193 4.895 1.00 90.81 68 GLU A C 1
ATOM 549 O O . GLU A 1 68 ? -1.486 -7.098 5.310 1.00 90.81 68 GLU A O 1
ATOM 554 N N . ALA A 1 69 ? 0.391 -6.117 4.567 1.00 92.12 69 ALA A N 1
ATOM 555 C CA . ALA A 1 69 ? -0.141 -4.757 4.618 1.00 92.12 69 ALA A CA 1
ATOM 556 C C . ALA A 1 69 ? -1.341 -4.594 3.672 1.00 92.12 69 ALA A C 1
ATOM 558 O O . ALA A 1 69 ? -2.380 -4.088 4.087 1.00 92.12 69 ALA A O 1
ATOM 559 N N . VAL A 1 70 ? -1.245 -5.094 2.436 1.00 91.19 70 VAL A N 1
ATOM 560 C CA . VAL A 1 70 ? -2.374 -5.119 1.491 1.00 91.19 70 VAL A CA 1
ATOM 561 C C . VAL A 1 70 ? -3.544 -5.927 2.052 1.00 91.19 70 VAL A C 1
ATOM 563 O O . VAL A 1 70 ? -4.671 -5.440 2.059 1.00 91.19 70 VAL A O 1
ATOM 566 N N . ALA A 1 71 ? -3.290 -7.127 2.579 1.00 89.06 71 ALA A N 1
ATOM 567 C CA . ALA A 1 71 ? -4.334 -7.975 3.148 1.00 89.06 71 ALA A CA 1
ATOM 568 C C . ALA A 1 71 ? -5.038 -7.314 4.346 1.00 89.06 71 ALA A C 1
ATOM 570 O O . ALA A 1 71 ? -6.261 -7.382 4.457 1.00 89.06 71 ALA A O 1
ATOM 571 N N . LYS A 1 72 ? -4.290 -6.647 5.236 1.00 90.06 72 LYS A N 1
ATOM 572 C CA . LYS A 1 72 ? -4.862 -5.885 6.357 1.00 90.06 72 LYS A CA 1
ATOM 573 C C . LYS A 1 72 ? -5.670 -4.688 5.869 1.00 90.06 72 LYS A C 1
ATOM 575 O O . LYS A 1 72 ? -6.791 -4.523 6.329 1.00 90.06 72 LYS A O 1
ATOM 580 N N . ALA A 1 73 ? -5.145 -3.920 4.915 1.00 88.94 73 ALA A N 1
ATOM 581 C CA . ALA A 1 73 ? -5.825 -2.755 4.353 1.00 88.94 73 ALA A CA 1
ATOM 582 C C . ALA A 1 73 ? -7.116 -3.116 3.595 1.00 88.94 73 ALA A C 1
ATOM 584 O O . ALA A 1 73 ? -8.067 -2.338 3.614 1.00 88.94 73 ALA A O 1
ATOM 585 N N . LEU A 1 74 ? -7.157 -4.287 2.947 1.00 88.06 74 LEU A N 1
ATOM 586 C CA . LEU A 1 74 ? -8.369 -4.846 2.341 1.00 88.06 74 LEU A CA 1
ATOM 587 C C . LEU A 1 74 ? -9.387 -5.257 3.409 1.00 88.06 74 LEU A C 1
ATOM 589 O O . LEU A 1 74 ? -10.552 -4.883 3.319 1.00 88.06 74 LEU A O 1
ATOM 593 N N . ARG A 1 75 ? -8.950 -5.993 4.442 1.00 84.75 75 ARG A N 1
ATOM 594 C CA . ARG A 1 75 ? -9.828 -6.432 5.541 1.00 84.75 75 ARG A CA 1
ATOM 595 C C . ARG A 1 75 ? -10.435 -5.269 6.321 1.00 84.75 75 ARG A C 1
ATOM 597 O O . ARG A 1 75 ? -11.563 -5.388 6.780 1.00 84.75 75 ARG A O 1
ATOM 604 N N . SER A 1 76 ? -9.706 -4.166 6.474 1.00 85.44 76 SER A N 1
ATOM 605 C CA . SER A 1 76 ? -10.202 -2.959 7.141 1.00 85.44 76 SER A CA 1
ATOM 606 C C . SER A 1 76 ? -10.974 -2.008 6.218 1.00 85.44 76 SER A C 1
ATOM 608 O O . SER A 1 76 ? -11.416 -0.960 6.679 1.00 85.44 76 SER A O 1
ATOM 610 N N . GLY A 1 77 ? -11.136 -2.336 4.929 1.00 83.38 77 GLY A N 1
ATOM 611 C CA . GLY A 1 77 ? -11.868 -1.508 3.960 1.00 83.38 77 GLY A CA 1
ATOM 612 C C . GLY A 1 77 ? -11.172 -0.192 3.584 1.00 83.38 77 GLY A C 1
ATOM 613 O O . GLY A 1 77 ? -11.781 0.677 2.963 1.00 83.38 77 GLY A O 1
ATOM 614 N N . ILE A 1 78 ? -9.894 -0.017 3.942 1.00 84.12 78 ILE A N 1
ATOM 615 C CA . ILE A 1 78 ? -9.132 1.211 3.655 1.00 84.12 78 ILE A CA 1
ATOM 616 C C . ILE A 1 78 ? -8.771 1.303 2.174 1.00 84.12 78 ILE A C 1
ATOM 618 O O . ILE A 1 78 ? -8.734 2.393 1.598 1.00 84.12 78 ILE A O 1
ATOM 622 N N . ILE A 1 79 ? -8.482 0.158 1.560 1.00 84.12 79 ILE A N 1
ATOM 623 C CA . ILE A 1 79 ? -8.323 0.028 0.115 1.00 84.12 79 ILE A CA 1
ATOM 624 C C . ILE A 1 79 ? -9.336 -0.990 -0.389 1.00 84.12 79 ILE A C 1
ATOM 626 O O . ILE A 1 79 ? -9.618 -1.981 0.277 1.00 84.12 79 ILE A O 1
ATOM 630 N N . HIS A 1 80 ? -9.854 -0.752 -1.587 1.00 79.81 80 HIS A N 1
ATOM 631 C CA . HIS A 1 80 ? -10.762 -1.671 -2.255 1.00 79.81 80 HIS A CA 1
ATOM 632 C C . HIS A 1 80 ? -10.028 -2.321 -3.423 1.00 79.81 80 HIS A C 1
ATOM 634 O O . HIS A 1 80 ? -9.367 -1.628 -4.207 1.00 79.81 80 HIS A O 1
ATOM 640 N N . ALA A 1 81 ? -10.167 -3.640 -3.554 1.00 69.69 81 ALA A N 1
ATOM 641 C CA . ALA A 1 81 ? -9.878 -4.305 -4.812 1.00 69.69 81 ALA A CA 1
ATOM 642 C C . ALA A 1 81 ? -10.901 -3.787 -5.824 1.00 69.69 81 ALA A C 1
ATOM 644 O O . ALA A 1 81 ? -12.096 -4.050 -5.703 1.00 69.69 81 ALA A O 1
ATOM 645 N N . SER A 1 82 ? -10.450 -2.973 -6.777 1.00 68.50 82 SER A N 1
ATOM 646 C CA . SER A 1 82 ? -11.329 -2.565 -7.867 1.00 68.50 82 SER A CA 1
ATOM 647 C C . SER A 1 82 ? -11.729 -3.821 -8.638 1.00 68.50 82 SER A C 1
ATOM 649 O O . SER A 1 82 ? -10.877 -4.665 -8.916 1.00 68.50 82 SER A O 1
ATOM 651 N N . PHE A 1 83 ? -13.006 -3.939 -9.001 1.00 62.56 83 PHE A N 1
ATOM 652 C CA . PHE A 1 83 ? -13.558 -5.048 -9.791 1.00 62.56 83 PHE A CA 1
ATOM 653 C C . PHE A 1 83 ? -12.758 -5.320 -11.085 1.00 62.56 83 PHE A C 1
ATOM 655 O O . PHE A 1 83 ? -12.726 -6.438 -11.591 1.00 62.56 83 PHE A O 1
ATOM 662 N N . LEU A 1 84 ? -12.002 -4.327 -11.570 1.00 59.72 84 LEU A N 1
ATOM 663 C CA . LEU A 1 84 ? -11.048 -4.473 -12.670 1.00 59.72 84 LEU A CA 1
ATOM 664 C C . LEU A 1 84 ? -9.947 -5.522 -12.431 1.00 59.72 84 LEU A C 1
ATOM 666 O O . LEU A 1 84 ? -9.432 -6.069 -13.401 1.00 59.72 84 LEU A O 1
ATOM 670 N N . LEU A 1 85 ? -9.578 -5.839 -11.185 1.00 62.03 85 LEU A N 1
ATOM 671 C CA . LEU A 1 85 ? -8.605 -6.902 -10.894 1.00 62.03 85 LEU A CA 1
ATOM 672 C C . LEU A 1 85 ? -9.146 -8.280 -11.323 1.00 62.03 85 LEU A C 1
ATOM 674 O O . LEU A 1 85 ? -8.402 -9.091 -11.868 1.00 62.03 85 LEU A O 1
ATOM 678 N N . LEU A 1 86 ? -10.456 -8.502 -11.146 1.00 62.28 86 LEU A N 1
ATOM 679 C CA . LEU A 1 86 ? -11.163 -9.681 -11.652 1.00 62.28 86 LEU A CA 1
ATOM 680 C C . LEU A 1 86 ? -11.276 -9.649 -13.180 1.00 62.28 86 LEU A C 1
ATOM 682 O O . LEU A 1 86 ? -11.033 -10.672 -13.813 1.00 62.28 86 LEU A O 1
ATOM 686 N N . LEU A 1 87 ? -11.562 -8.488 -13.788 1.00 63.84 87 LEU A N 1
ATOM 687 C CA . LEU A 1 87 ? -11.582 -8.380 -15.253 1.00 63.84 87 LEU A CA 1
ATOM 688 C C . LEU A 1 87 ? -10.223 -8.684 -15.885 1.00 63.84 87 LEU A C 1
ATOM 690 O O . LEU A 1 87 ? -10.201 -9.364 -16.897 1.00 63.84 87 LEU A O 1
ATOM 694 N N . ASN A 1 88 ? -9.099 -8.248 -15.308 1.00 60.09 88 ASN A N 1
ATOM 695 C CA . ASN A 1 88 ? -7.773 -8.588 -15.843 1.00 60.09 88 ASN A CA 1
ATOM 696 C C . ASN A 1 88 ? -7.521 -10.105 -15.831 1.00 60.09 88 ASN A C 1
ATOM 698 O O . ASN A 1 88 ? -6.953 -10.644 -16.779 1.00 60.09 88 ASN A O 1
ATOM 702 N N . LEU A 1 89 ? -7.988 -10.800 -14.790 1.00 61.34 89 LEU A N 1
ATOM 703 C CA . LEU A 1 89 ? -7.878 -12.255 -14.684 1.00 61.34 89 LEU A CA 1
ATOM 704 C C . LEU A 1 89 ? -8.788 -12.980 -15.695 1.00 61.34 89 LEU A C 1
ATOM 706 O O . LEU A 1 89 ? -8.396 -14.002 -16.249 1.00 61.34 89 LEU A O 1
ATOM 710 N N . LEU A 1 90 ? -9.970 -12.423 -15.976 1.00 64.81 90 LEU A N 1
ATOM 711 C CA . LEU A 1 90 ? -10.908 -12.929 -16.986 1.00 64.81 90 LEU A CA 1
ATOM 712 C C . LEU A 1 90 ? -10.445 -12.629 -18.424 1.00 64.81 90 LEU A C 1
ATOM 714 O O . LEU A 1 90 ? -10.609 -13.463 -19.308 1.00 64.81 90 LEU A O 1
ATOM 718 N N . PHE A 1 91 ? -9.824 -11.472 -18.663 1.00 65.69 91 PHE A N 1
ATOM 719 C CA . PHE A 1 91 ? -9.355 -11.054 -19.987 1.00 65.69 91 PHE A CA 1
ATOM 720 C C . PHE A 1 91 ? -8.057 -11.767 -20.392 1.00 65.69 91 PHE A C 1
ATOM 722 O O . PHE A 1 91 ? -7.891 -12.110 -21.558 1.00 65.69 91 PHE A O 1
ATOM 729 N N . SER A 1 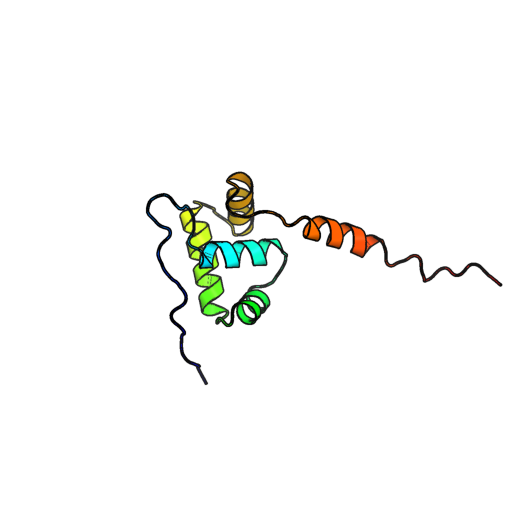92 ? -7.179 -12.088 -19.432 1.00 61.06 92 SER A N 1
ATOM 730 C CA . SER A 1 92 ? -5.960 -12.876 -19.683 1.00 61.06 92 SER A CA 1
ATOM 731 C C . SER A 1 92 ? -6.239 -14.331 -20.091 1.00 61.06 92 SER A C 1
ATOM 733 O O . SER A 1 92 ? -5.346 -14.977 -20.630 1.00 61.06 92 SER A O 1
ATOM 735 N N . MET A 1 93 ? -7.447 -14.847 -19.836 1.00 59.09 93 MET A N 1
ATOM 736 C CA . MET A 1 93 ? -7.913 -16.166 -20.295 1.00 59.09 93 MET A CA 1
ATOM 737 C C . MET A 1 93 ? -8.709 -16.102 -21.611 1.00 59.09 93 MET A C 1
ATOM 739 O O . MET A 1 93 ? -8.989 -17.141 -22.201 1.00 59.09 93 MET A O 1
ATOM 743 N N . GLY A 1 94 ? -9.079 -14.905 -22.084 1.00 58.62 94 GLY A N 1
ATOM 744 C CA . GLY A 1 94 ? -9.929 -14.718 -23.266 1.00 58.62 94 GLY A CA 1
ATOM 745 C C . GLY A 1 94 ? -9.184 -14.581 -24.597 1.00 58.62 94 GLY A C 1
ATOM 746 O O . GLY A 1 94 ? -9.796 -14.717 -25.653 1.00 58.62 94 GLY A O 1
ATOM 747 N N . THR A 1 95 ? -7.871 -14.347 -24.592 1.00 54.44 95 THR A N 1
ATOM 748 C CA . THR A 1 95 ? -7.078 -14.161 -25.819 1.00 54.44 95 THR A CA 1
ATOM 749 C C . THR A 1 95 ? -6.457 -15.471 -26.305 1.00 54.44 95 THR A C 1
ATOM 751 O O . THR A 1 95 ? -5.239 -15.606 -26.317 1.00 54.44 95 THR A O 1
ATOM 754 N N . ILE A 1 96 ? -7.296 -16.451 -26.657 1.00 52.97 96 ILE A N 1
ATOM 755 C CA . ILE A 1 96 ? -6.912 -17.624 -27.479 1.00 52.97 96 ILE A CA 1
ATOM 756 C C . ILE A 1 96 ? -7.996 -17.947 -28.538 1.00 52.97 96 ILE A C 1
ATOM 758 O O . ILE A 1 96 ? -7.733 -18.664 -29.497 1.00 52.97 96 ILE A O 1
ATOM 762 N N . LEU A 1 97 ? -9.201 -17.365 -28.462 1.00 50.53 97 LEU A N 1
ATOM 763 C CA . LEU A 1 97 ? -10.298 -17.675 -2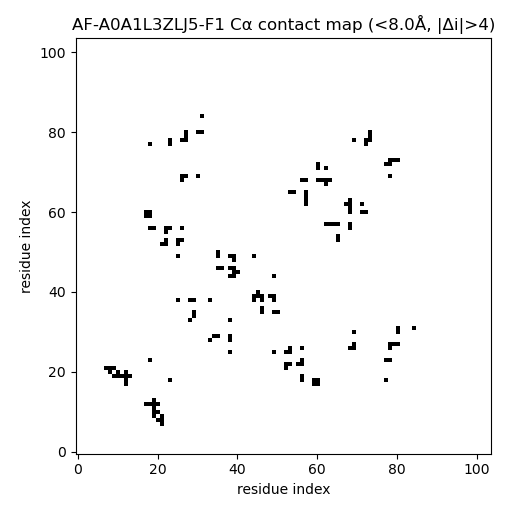9.397 1.00 50.53 97 LEU A CA 1
ATOM 764 C C . LEU A 1 97 ? -10.255 -16.930 -30.750 1.00 50.53 97 LEU A C 1
ATOM 766 O O . LEU A 1 97 ? -11.268 -16.907 -31.438 1.00 50.53 97 LEU A O 1
ATOM 770 N N . ASP A 1 98 ? -9.110 -16.368 -31.154 1.00 52.94 98 ASP A N 1
ATOM 771 C CA . ASP A 1 98 ? -8.916 -15.854 -32.527 1.00 52.94 98 ASP A CA 1
ATOM 772 C C . ASP A 1 98 ? -7.902 -16.690 -33.343 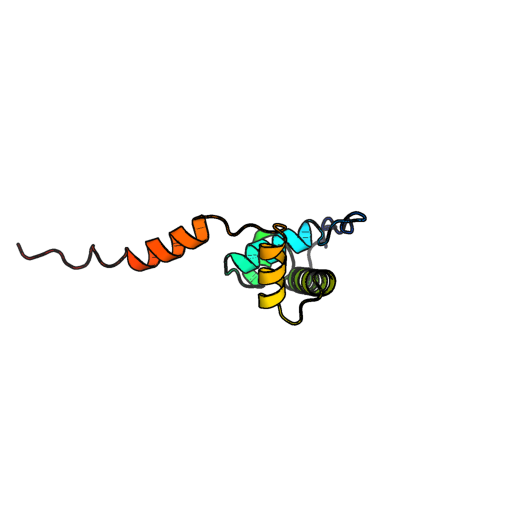1.00 52.94 98 ASP A C 1
ATOM 774 O O . ASP A 1 98 ? -7.809 -16.538 -34.555 1.00 52.94 98 ASP A O 1
ATOM 778 N N . GLU A 1 99 ? -7.179 -17.638 -32.723 1.00 55.25 99 GLU A N 1
ATOM 779 C CA . GLU A 1 99 ? -6.129 -18.427 -33.405 1.00 55.25 99 GLU A CA 1
ATOM 780 C C . GLU A 1 99 ? -6.576 -19.839 -33.826 1.00 55.25 99 GLU A C 1
ATOM 782 O O . GLU A 1 99 ? -5.773 -20.677 -34.227 1.00 55.25 99 GLU A O 1
ATOM 787 N N . ILE A 1 100 ? -7.879 -20.116 -33.769 1.00 59.62 100 ILE A N 1
ATOM 788 C CA . ILE A 1 100 ? -8.474 -21.283 -34.425 1.00 59.62 100 ILE A CA 1
ATOM 789 C C . ILE A 1 100 ? -9.645 -20.777 -35.254 1.00 59.62 100 ILE A C 1
ATOM 791 O O . ILE A 1 100 ? -10.807 -20.933 -34.892 1.00 59.62 100 ILE A O 1
ATOM 795 N N . SER A 1 101 ? -9.321 -20.160 -36.389 1.00 52.72 101 SER A N 1
ATOM 796 C CA . SER A 1 101 ? -10.227 -20.216 -37.531 1.00 52.72 101 SER A CA 1
ATOM 797 C C . SER A 1 101 ? -10.359 -21.694 -37.923 1.00 52.72 101 SER A C 1
ATOM 799 O O . SER A 1 101 ? -9.351 -22.314 -38.282 1.00 52.72 101 SER A O 1
ATOM 801 N N . PRO A 1 102 ? -11.546 -22.316 -37.816 1.00 57.72 102 PRO A N 1
ATOM 802 C CA . PRO A 1 102 ? -11.753 -23.621 -38.402 1.00 57.72 102 PRO A CA 1
ATOM 803 C C . PRO A 1 102 ? -11.861 -23.427 -39.918 1.00 57.72 102 PRO A C 1
ATOM 805 O O . PRO A 1 102 ? -12.792 -22.792 -40.398 1.00 57.72 102 PRO A O 1
ATOM 808 N N . LEU A 1 103 ? -10.876 -23.959 -40.641 1.00 51.16 103 LEU A N 1
ATOM 809 C CA . LEU A 1 103 ? -10.991 -24.530 -41.986 1.00 51.16 103 LEU A CA 1
ATOM 810 C C . LEU A 1 103 ? -12.190 -24.049 -42.838 1.00 51.16 103 LEU A C 1
ATOM 812 O O . LEU A 1 103 ? -13.255 -24.662 -42.765 1.00 51.16 103 LEU A O 1
ATOM 816 N N . ILE A 1 104 ? -11.963 -23.059 -43.713 1.00 49.44 104 ILE A N 1
ATOM 817 C CA . ILE A 1 104 ? -12.439 -23.030 -45.114 1.00 49.44 104 ILE A CA 1
ATOM 818 C C . ILE A 1 104 ? -11.316 -22.448 -45.972 1.00 49.44 104 ILE A C 1
ATOM 820 O O . ILE A 1 104 ? -10.815 -21.360 -45.608 1.00 49.44 104 ILE A O 1
#

Sequence (104 aa):
MDGPQFPHDERPAADGEQLSRQERKCLQLYLNGLKDADIARKLSLSIHTVRMHLTRARHRLHAQSRVEAVAKALRSGIIHASFLLLLNLLFSMGTILDEISPLI

Secondary structure (DSSP, 8-state):
-----------PPPTT-SS-HHHHHHHHHHHTT--HHHHHHHTT--HHHHHHHHHHHHHHTT-SSHHHHHHHHHHTTSS---THHHHHHHHTTTTTTTS-----

Radius of gyration: 18.03 Å; Cα contacts (8 Å, |Δi|>4): 88; chains: 1; bounding box: 32×44×60 Å

Organism: Rhizobium leguminosarum (NCBI:txid384)

Solvent-accessible surface area (backbone atoms only — not comparable to full-atom values): 6327 Å² total; per-residue (Å²): 136,86,70,83,83,69,86,64,74,70,61,66,39,54,99,87,47,71,53,24,70,54,24,46,51,49,47,46,44,42,72,72,70,45,51,62,65,55,47,8,63,75,67,76,47,51,50,69,55,47,54,50,32,47,50,53,35,17,56,59,61,72,32,94,41,72,68,48,26,48,52,50,34,45,76,71,63,77,38,76,85,57,71,62,63,56,48,52,60,54,52,74,72,56,82,60,83,79,82,68,75,79,86,129